Protein AF-A0A5S3QT72-F1 (afdb_monomer_lite)

pLDDT: mean 93.54, std 5.4, range [70.06, 98.56]

Sequence (180 aa):
MKYQNQLDQLKSGSLTRAQMTTLQENALRIFNKGDKDAKLILDAIPYSKPADTSILFMGFCPEADFSNRLDIFWKENGICRFDYLESKVQVNRWYEVCAGDLIVLKKREQFGKTMKLHGFGRVTKICHDDENVRYFEVNWAVQSREIEVPLMGCNSTVDIKPMKMVEQEMPEAFWHWLNL

Radius of gyration: 17.43 Å; chains: 1; bounding box: 46×32×50 Å

Foldseek 3Di:
DPCPVVLVCQAVLVAALVRLVVLLVVLVVVVVVVPVVSVVSVVSFFQGHHPFAKAKAAEQAVVLDPVNGCVVVCQVVQKFFDDPPPDVVLVVLVVSDHFQHKYWYWHDDDVQFKIKTDFMWTFRGWDADPVRGIMTRTGTDDDDDMDMFTCLPVPDRTDMGGVVSCVVGGDPVVCVRVVD

Secondary structure (DSSP, 8-state):
-TTHHHHHHHHHT-S-HHHHHHHHHHHHHHHHTT-GGGHHHHHHGGGPPPSS-EEEEEE-SGGG-GGG--HHHHHHHTEEE---TT-HHHHHHHHH--TTPEEEEEEE-STTTEEEEEEEEEEEEEEE-TT--EEEEEEEPP----EEEE-TT--SSEEEEEHHHHHHH--HHHHHHHT-

Structure (mmCIF, N/CA/C/O backbone):
data_AF-A0A5S3QT72-F1
#
_entry.id   AF-A0A5S3QT72-F1
#
loop_
_atom_site.group_PDB
_atom_site.id
_atom_site.type_symbol
_atom_site.label_atom_id
_atom_site.label_alt_id
_atom_site.label_comp_id
_atom_site.label_asym_id
_atom_site.label_entity_id
_atom_site.label_seq_id
_atom_site.pdbx_PDB_ins_code
_atom_site.Cartn_x
_atom_site.Cartn_y
_atom_site.Cartn_z
_atom_site.occupancy
_atom_site.B_iso_or_equiv
_atom_site.auth_seq_id
_atom_site.auth_comp_id
_atom_site.auth_asym_id
_atom_site.auth_atom_id
_atom_site.pdbx_PDB_model_num
ATOM 1 N N . MET A 1 1 ? -25.854 1.885 17.239 1.00 77.06 1 MET A N 1
ATOM 2 C CA . MET A 1 1 ? -24.630 1.164 17.650 1.00 77.06 1 MET A CA 1
ATOM 3 C C . MET A 1 1 ? -23.639 2.165 18.222 1.00 77.06 1 MET A C 1
ATOM 5 O O . MET A 1 1 ? -23.574 3.281 17.712 1.00 77.06 1 MET A O 1
ATOM 9 N N . LYS A 1 2 ? -22.903 1.810 19.281 1.00 84.75 2 LYS A N 1
ATOM 10 C CA . LYS A 1 2 ? -21.834 2.665 19.814 1.00 84.75 2 LYS A CA 1
ATOM 11 C C . LYS A 1 2 ? -20.746 2.813 18.737 1.00 84.75 2 LYS A C 1
ATOM 13 O O . LYS A 1 2 ? -20.428 1.839 18.067 1.00 84.75 2 LYS A O 1
ATOM 18 N N . TYR A 1 3 ? -20.256 4.031 18.510 1.00 94.38 3 TYR A N 1
ATOM 19 C CA . TYR A 1 3 ? -19.282 4.382 17.455 1.00 94.38 3 TYR A CA 1
ATOM 20 C C . TYR A 1 3 ? -19.736 4.278 15.984 1.00 94.38 3 TYR A C 1
ATOM 22 O O . TYR A 1 3 ? -18.893 4.264 15.088 1.00 94.38 3 TYR A O 1
ATOM 30 N N . GLN A 1 4 ? -21.046 4.245 15.703 1.00 94.88 4 GLN A N 1
ATOM 31 C CA . GLN A 1 4 ? -21.553 4.169 14.322 1.00 94.88 4 GLN A CA 1
ATOM 32 C C . GLN A 1 4 ? -20.990 5.280 13.419 1.00 94.88 4 GLN A C 1
ATOM 34 O O . GLN A 1 4 ? -20.506 4.990 12.332 1.00 94.88 4 GLN A O 1
ATOM 39 N N . ASN A 1 5 ? -20.970 6.527 13.897 1.00 95.19 5 ASN A N 1
ATOM 40 C CA . ASN A 1 5 ? -20.492 7.664 13.106 1.00 95.19 5 ASN A CA 1
ATOM 41 C C . ASN A 1 5 ? -19.030 7.493 12.670 1.00 95.19 5 ASN A C 1
ATOM 43 O O . ASN A 1 5 ? -18.696 7.750 11.518 1.00 95.19 5 ASN A O 1
ATOM 47 N N . GLN A 1 6 ? -18.157 7.036 13.572 1.00 96.00 6 GLN A N 1
ATOM 48 C CA . GLN A 1 6 ? -16.748 6.802 13.257 1.00 96.00 6 GLN A CA 1
ATOM 49 C C . GLN A 1 6 ? -16.579 5.658 12.248 1.00 96.00 6 GLN A C 1
ATOM 51 O O . GLN A 1 6 ? -15.735 5.739 11.359 1.00 96.00 6 GLN A O 1
ATOM 56 N N . LEU A 1 7 ? -17.401 4.610 12.345 1.00 96.31 7 LEU A N 1
ATOM 57 C CA . LEU A 1 7 ? -17.402 3.519 11.368 1.00 96.31 7 LEU A CA 1
ATOM 58 C C . LEU A 1 7 ? -17.883 3.979 9.994 1.00 96.31 7 LEU A C 1
ATOM 60 O O . LEU A 1 7 ? -17.322 3.560 8.986 1.00 96.31 7 LEU A O 1
ATOM 64 N N . ASP A 1 8 ? -18.885 4.851 9.943 1.00 96.12 8 ASP A N 1
ATOM 65 C CA . ASP A 1 8 ? -19.380 5.410 8.686 1.00 96.12 8 ASP A CA 1
ATOM 66 C C . ASP A 1 8 ? -18.327 6.317 8.034 1.00 96.12 8 ASP A C 1
ATOM 68 O O . ASP A 1 8 ? -18.137 6.261 6.820 1.00 96.12 8 ASP A O 1
ATOM 72 N N . GLN A 1 9 ? -17.575 7.083 8.832 1.00 95.62 9 GLN A N 1
ATOM 73 C CA . GLN A 1 9 ? -16.444 7.888 8.354 1.00 95.62 9 GLN A CA 1
ATOM 74 C C . GLN A 1 9 ? -15.300 7.036 7.786 1.00 95.62 9 GLN A C 1
ATOM 76 O O . GLN A 1 9 ? -14.740 7.380 6.743 1.00 95.62 9 GLN A O 1
ATOM 81 N N . LEU A 1 10 ? -14.967 5.925 8.450 1.00 95.44 10 LEU A N 1
ATOM 82 C CA . LEU A 1 10 ? -13.964 4.967 7.974 1.00 95.44 10 LEU A CA 1
ATOM 83 C C . LEU A 1 10 ? -14.398 4.299 6.663 1.00 95.44 10 LEU A C 1
ATOM 85 O O . LEU A 1 10 ? -13.624 4.243 5.710 1.00 95.44 10 LEU A O 1
ATOM 89 N N . LYS A 1 11 ? -15.658 3.855 6.582 1.00 94.25 11 LYS A N 1
ATOM 90 C CA . LYS A 1 11 ? -16.224 3.230 5.376 1.00 94.25 11 LYS A CA 1
ATOM 91 C C . LYS A 1 11 ? -16.315 4.188 4.195 1.00 94.25 11 LYS A C 1
ATOM 93 O O . LYS A 1 11 ? -16.127 3.762 3.061 1.00 94.25 11 LYS A O 1
ATOM 98 N N . SER A 1 12 ? -16.619 5.460 4.443 1.00 94.12 12 SER A N 1
ATOM 99 C CA . SER A 1 12 ? -16.727 6.459 3.377 1.00 94.12 12 SER A CA 1
ATOM 100 C C . SER A 1 12 ? -15.372 6.882 2.809 1.00 94.12 12 SER A C 1
ATOM 102 O O . SER A 1 12 ? -15.331 7.517 1.758 1.00 94.12 12 SER A O 1
ATOM 104 N N . GLY A 1 13 ? -14.269 6.554 3.492 1.00 93.25 13 GLY A N 1
ATOM 105 C CA . GLY A 1 13 ? -12.927 7.005 3.134 1.00 93.25 13 GLY A CA 1
ATOM 106 C C . GLY A 1 13 ? -12.752 8.520 3.237 1.00 93.25 13 GLY A C 1
ATOM 107 O O . GLY A 1 13 ? -11.960 9.113 2.511 1.00 93.25 13 GLY A O 1
ATOM 108 N N . SER A 1 14 ? -13.534 9.157 4.113 1.00 93.94 14 SER A N 1
ATOM 109 C CA . SER A 1 14 ? -13.544 10.615 4.307 1.00 93.94 14 SER A CA 1
ATOM 110 C C . SER A 1 14 ? -12.425 11.127 5.216 1.00 93.94 14 SER A C 1
ATOM 112 O O . SER A 1 14 ? -12.167 12.329 5.255 1.00 93.94 14 SER A O 1
ATOM 114 N N . LEU A 1 15 ? -11.771 10.231 5.959 1.00 95.19 15 LEU A N 1
ATOM 115 C CA . LEU A 1 15 ? -10.718 10.576 6.908 1.00 95.19 15 LEU A CA 1
ATOM 116 C C . LEU A 1 15 ? -9.351 10.601 6.231 1.00 95.19 15 LEU A C 1
ATOM 118 O O . LEU A 1 15 ? -9.022 9.710 5.453 1.00 95.19 15 LEU A O 1
ATOM 122 N N . THR A 1 16 ? -8.523 11.583 6.571 1.00 95.25 16 THR A N 1
ATOM 123 C CA . THR A 1 16 ? -7.104 11.565 6.194 1.00 95.25 16 THR A CA 1
ATOM 124 C C . THR A 1 16 ? -6.335 10.519 6.999 1.00 95.25 16 THR A C 1
ATOM 126 O O . THR A 1 16 ? -6.766 10.127 8.088 1.00 95.25 16 THR A O 1
ATOM 129 N N . ARG A 1 17 ? -5.145 10.123 6.533 1.00 94.00 17 ARG A N 1
ATOM 130 C CA . ARG A 1 17 ? -4.233 9.246 7.296 1.00 94.00 17 ARG A CA 1
ATOM 131 C C . ARG A 1 17 ? -4.008 9.736 8.726 1.00 94.00 17 ARG A C 1
ATOM 133 O O . ARG A 1 17 ? -4.135 8.963 9.667 1.00 94.00 17 ARG A O 1
ATOM 140 N N . ALA A 1 18 ? -3.751 11.034 8.901 1.00 93.62 18 ALA A N 1
ATOM 141 C CA . ALA A 1 18 ? -3.554 11.631 10.222 1.00 93.62 18 ALA A CA 1
ATOM 142 C C . ALA A 1 18 ? -4.791 11.473 11.124 1.00 93.62 18 ALA A C 1
ATOM 144 O O . ALA A 1 18 ? -4.668 11.107 12.292 1.00 93.62 18 ALA A O 1
ATOM 145 N N . GLN A 1 19 ? -5.991 11.693 10.577 1.00 96.06 19 GLN A N 1
ATOM 146 C CA . GLN A 1 19 ? -7.239 11.498 11.317 1.00 96.06 19 GLN A CA 1
ATOM 147 C C . GLN A 1 19 ? -7.466 10.025 11.675 1.00 96.06 19 GLN A C 1
ATOM 149 O O . GLN A 1 19 ? -7.900 9.734 12.790 1.00 96.06 19 GLN A O 1
ATOM 154 N N . MET A 1 20 ? -7.144 9.099 10.768 1.00 95.62 20 MET A N 1
ATOM 155 C CA . MET A 1 20 ? -7.219 7.659 11.025 1.00 95.62 20 MET A CA 1
ATOM 156 C C . MET A 1 20 ? -6.252 7.225 12.133 1.00 95.62 20 MET A C 1
ATOM 158 O O . MET A 1 20 ? -6.669 6.498 13.032 1.00 95.62 20 MET A O 1
ATOM 162 N N . THR A 1 21 ? -5.011 7.721 12.135 1.00 94.38 21 THR A N 1
ATOM 163 C CA . THR A 1 21 ? -4.033 7.458 13.206 1.00 94.38 21 THR A CA 1
ATOM 164 C C . THR A 1 21 ? -4.554 7.934 14.559 1.00 94.38 21 THR A C 1
ATOM 166 O O . THR A 1 21 ? -4.609 7.163 15.515 1.00 94.38 21 THR A O 1
ATOM 169 N N . THR A 1 22 ? -5.035 9.178 14.642 1.00 96.44 22 THR A N 1
ATOM 170 C CA . THR A 1 22 ? -5.627 9.706 15.880 1.00 96.44 22 THR A CA 1
ATOM 171 C C . THR A 1 22 ? -6.852 8.897 16.320 1.00 96.44 22 THR A C 1
ATOM 173 O O . THR A 1 22 ? -7.054 8.660 17.514 1.00 96.44 22 THR A O 1
ATOM 176 N N . LEU A 1 23 ? -7.690 8.451 15.379 1.00 96.44 23 LEU A N 1
ATOM 177 C CA . LEU A 1 23 ? -8.838 7.598 15.680 1.00 96.44 23 LEU A CA 1
ATOM 178 C C . LEU A 1 23 ? -8.396 6.235 16.238 1.00 96.44 23 LEU A C 1
ATOM 180 O O . LEU A 1 23 ? -8.983 5.777 17.219 1.00 96.44 23 LEU A O 1
ATOM 184 N N . GLN A 1 24 ? -7.344 5.632 15.679 1.00 95.62 24 GLN A N 1
ATOM 185 C CA . GLN A 1 24 ? -6.756 4.381 16.164 1.00 95.62 24 GLN A CA 1
ATOM 186 C C . GLN A 1 24 ? -6.250 4.512 17.602 1.00 95.62 24 GLN A C 1
ATOM 188 O O . GLN A 1 24 ? -6.618 3.715 18.464 1.00 95.62 24 GLN A O 1
ATOM 193 N N . GLU A 1 25 ? -5.442 5.538 17.877 1.00 96.75 25 GLU A N 1
ATOM 194 C CA . GLU A 1 25 ? -4.879 5.806 19.205 1.00 96.75 25 GLU A CA 1
ATOM 195 C C . GLU A 1 25 ? -5.983 6.023 20.247 1.00 96.75 25 GLU A C 1
ATOM 197 O O . GLU A 1 25 ? -5.945 5.473 21.354 1.00 96.75 25 GLU A O 1
ATOM 202 N N . ASN A 1 26 ? -7.015 6.788 19.882 1.00 96.44 26 ASN A N 1
ATOM 203 C CA . ASN A 1 26 ? -8.163 7.030 20.746 1.00 96.44 26 ASN A CA 1
ATOM 204 C C . ASN A 1 26 ? -8.962 5.750 21.013 1.00 96.44 26 ASN A C 1
ATOM 206 O O . ASN A 1 26 ? -9.308 5.493 22.168 1.00 96.44 26 ASN A O 1
ATOM 210 N N . ALA A 1 27 ? -9.240 4.954 19.977 1.00 96.56 27 ALA A N 1
ATOM 211 C CA . ALA A 1 27 ? -9.947 3.685 20.108 1.00 96.56 27 ALA A CA 1
ATOM 212 C C . ALA A 1 27 ? -9.168 2.702 20.989 1.00 96.56 27 ALA A C 1
ATOM 214 O O . ALA A 1 27 ? -9.750 2.104 21.891 1.00 96.56 27 ALA A O 1
ATOM 215 N N . LEU A 1 28 ? -7.846 2.612 20.814 1.00 97.00 28 LEU A N 1
ATOM 216 C CA . LEU A 1 28 ? -6.975 1.775 21.637 1.00 97.00 28 LEU A CA 1
ATOM 217 C C . LEU A 1 28 ? -7.007 2.205 23.107 1.00 97.00 28 LEU A C 1
ATOM 219 O O . LEU A 1 28 ? -7.188 1.382 24.002 1.00 97.00 28 LEU A O 1
ATOM 223 N N . ARG A 1 29 ? -6.898 3.512 23.371 1.00 97.44 29 ARG A N 1
ATOM 224 C CA . ARG A 1 29 ? -6.986 4.059 24.731 1.00 97.44 29 ARG A CA 1
ATOM 225 C C . ARG A 1 29 ? -8.332 3.752 25.389 1.00 97.44 29 ARG A C 1
ATOM 227 O O . ARG A 1 29 ? -8.369 3.464 26.581 1.00 97.44 29 ARG A O 1
ATOM 234 N N . ILE A 1 30 ? -9.429 3.860 24.644 1.00 96.19 30 ILE A N 1
ATOM 235 C CA . ILE A 1 30 ? -10.785 3.597 25.144 1.00 96.19 30 ILE A CA 1
ATOM 236 C C . ILE A 1 30 ? -10.984 2.096 25.404 1.00 96.19 30 ILE A C 1
ATOM 238 O O . ILE A 1 30 ? -11.457 1.724 26.477 1.00 96.19 30 ILE A O 1
ATOM 242 N N . PHE A 1 31 ? -10.527 1.243 24.488 1.00 96.81 31 PHE A N 1
ATOM 243 C CA . PHE A 1 31 ? -10.537 -0.210 24.645 1.00 96.81 31 PHE A CA 1
ATOM 244 C C . PHE A 1 31 ? -9.770 -0.653 25.897 1.00 96.81 31 PHE A C 1
ATOM 246 O O . PHE A 1 31 ? -10.304 -1.386 26.730 1.00 96.81 31 PHE A O 1
ATOM 253 N N . ASN A 1 32 ? -8.565 -0.113 26.102 1.00 96.31 32 ASN A N 1
ATOM 254 C CA . ASN A 1 32 ? -7.733 -0.406 27.273 1.00 96.31 32 ASN A CA 1
ATOM 255 C C . ASN A 1 32 ? -8.339 0.100 28.595 1.00 96.31 32 ASN A C 1
ATOM 257 O O . ASN A 1 32 ? -7.974 -0.388 29.661 1.00 96.31 32 ASN A O 1
ATOM 261 N N . LYS A 1 33 ? -9.284 1.048 28.545 1.00 96.56 33 LYS A N 1
ATOM 262 C CA . LYS A 1 33 ? -10.070 1.497 29.709 1.00 96.56 33 LYS A CA 1
ATOM 263 C C . LYS A 1 33 ? -11.290 0.610 30.000 1.00 96.56 33 LYS A C 1
ATOM 265 O O . LYS A 1 33 ? -12.041 0.913 30.923 1.00 96.56 33 LYS A O 1
ATOM 270 N N . GLY A 1 34 ? -11.482 -0.474 29.246 1.00 95.56 34 GLY A N 1
ATOM 271 C CA . GLY A 1 34 ? -12.520 -1.486 29.470 1.00 95.56 34 GLY A CA 1
ATOM 272 C C . GLY A 1 34 ? -13.698 -1.424 28.499 1.00 95.56 34 GLY A C 1
ATOM 273 O O . GLY A 1 34 ? -14.585 -2.275 28.555 1.00 95.56 34 GLY A O 1
ATOM 274 N N . ASP A 1 35 ? -13.716 -0.455 27.586 1.00 95.75 35 ASP A N 1
ATOM 275 C CA . ASP A 1 35 ? -14.802 -0.285 26.627 1.00 95.75 35 ASP A CA 1
ATOM 276 C C . ASP A 1 35 ? -14.575 -1.148 25.380 1.00 95.75 35 ASP A C 1
ATOM 278 O O . ASP A 1 35 ? -13.962 -0.736 24.391 1.00 95.75 35 ASP A O 1
ATOM 282 N N . LYS A 1 36 ? -15.054 -2.391 25.453 1.00 94.94 36 LYS A N 1
ATOM 283 C CA . LYS A 1 36 ? -14.805 -3.414 24.429 1.00 94.94 36 LYS A CA 1
ATOM 284 C C . LYS A 1 36 ? -15.382 -3.057 23.056 1.00 94.94 36 LYS A C 1
ATOM 286 O O . LYS A 1 36 ? -14.827 -3.502 22.055 1.00 94.94 36 LYS A O 1
ATOM 291 N N . ASP A 1 37 ? -16.414 -2.215 22.989 1.00 95.50 37 ASP A N 1
ATOM 292 C CA . ASP A 1 37 ? -17.036 -1.790 21.727 1.00 95.50 37 ASP A CA 1
ATOM 293 C C . ASP A 1 37 ? -16.071 -0.982 20.843 1.00 95.50 37 ASP A C 1
ATOM 295 O O . ASP A 1 37 ? -16.212 -0.974 19.619 1.00 95.50 37 ASP A O 1
ATOM 299 N N . ALA A 1 38 ? -15.046 -0.342 21.425 1.00 95.88 38 ALA A N 1
ATOM 300 C CA . ALA A 1 38 ? -14.023 0.374 20.660 1.00 95.88 38 ALA A CA 1
ATOM 301 C C . ALA A 1 38 ? -13.198 -0.553 19.750 1.00 95.88 38 ALA A C 1
ATOM 303 O O . ALA A 1 38 ? -12.593 -0.088 18.781 1.00 95.88 38 ALA A O 1
ATOM 304 N N . LYS A 1 39 ? -13.230 -1.871 19.998 1.00 95.94 39 LYS A N 1
ATOM 305 C CA . LYS A 1 39 ? -12.633 -2.872 19.113 1.00 95.94 39 LYS A CA 1
ATOM 306 C C . LYS A 1 39 ? -13.214 -2.830 17.697 1.00 95.94 39 LYS A C 1
ATOM 308 O O . LYS A 1 39 ? -12.468 -3.052 16.753 1.00 95.94 39 LYS A O 1
ATOM 313 N N . LEU A 1 40 ? -14.483 -2.446 17.526 1.00 96.50 40 LEU A N 1
ATOM 314 C CA . LEU A 1 40 ? -15.095 -2.293 16.199 1.00 96.50 40 LEU A CA 1
ATOM 315 C C . LEU A 1 40 ? -14.332 -1.291 15.319 1.00 96.50 40 LEU A C 1
ATOM 317 O O . LEU A 1 40 ? -14.209 -1.493 14.115 1.00 96.50 40 LEU A O 1
ATOM 321 N N . ILE A 1 41 ? -13.801 -0.224 15.921 1.00 96.81 41 ILE A N 1
ATOM 322 C CA . ILE A 1 41 ? -12.992 0.775 15.216 1.00 96.81 41 ILE A CA 1
ATOM 323 C C . ILE A 1 41 ? -11.620 0.205 14.865 1.00 96.81 41 ILE A C 1
ATOM 325 O O . ILE A 1 41 ? -11.181 0.332 13.724 1.00 96.81 41 ILE A O 1
ATOM 329 N N . LEU A 1 42 ? -10.966 -0.456 15.825 1.00 96.06 42 LEU A N 1
ATOM 330 C CA . LEU A 1 42 ? -9.657 -1.079 15.614 1.00 96.06 42 LEU A CA 1
ATOM 331 C C . LEU A 1 42 ? -9.702 -2.140 14.506 1.00 96.06 42 LEU A C 1
ATOM 333 O O . LEU A 1 42 ? -8.782 -2.207 13.698 1.00 96.06 42 LEU A O 1
ATOM 337 N N . ASP A 1 43 ? -10.787 -2.910 14.434 1.0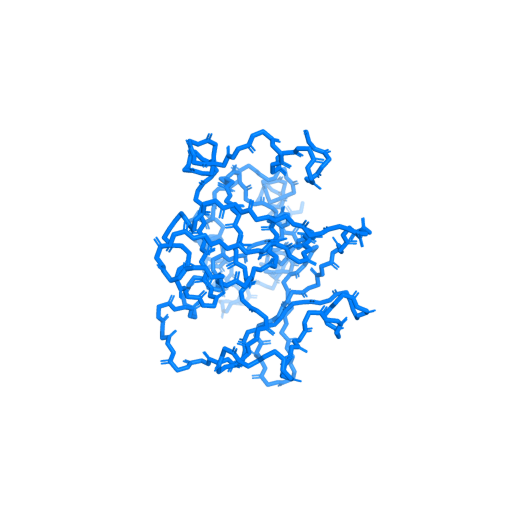0 96.06 43 ASP A N 1
ATOM 338 C CA . ASP A 1 43 ? -10.977 -3.966 13.438 1.00 96.06 43 ASP A CA 1
ATOM 339 C C . ASP A 1 43 ? -11.344 -3.409 12.045 1.00 96.06 43 ASP A C 1
ATOM 341 O O . ASP A 1 43 ? -11.102 -4.067 11.034 1.00 96.06 43 ASP A O 1
ATOM 345 N N . ALA A 1 44 ? -11.894 -2.190 11.964 1.00 96.62 44 ALA A N 1
ATOM 346 C CA . ALA A 1 44 ? -12.266 -1.544 10.701 1.00 96.62 44 ALA A CA 1
ATOM 347 C C . ALA A 1 44 ? -11.091 -0.831 10.007 1.00 96.62 44 ALA A C 1
ATOM 349 O O . ALA A 1 44 ? -11.021 -0.800 8.774 1.00 96.62 44 ALA A O 1
ATOM 350 N N . ILE A 1 45 ? -10.157 -0.264 10.777 1.00 95.56 45 ILE A N 1
ATOM 351 C CA . ILE A 1 45 ? -9.012 0.499 10.252 1.00 95.56 45 ILE A CA 1
ATOM 352 C C . ILE A 1 45 ? -8.180 -0.273 9.212 1.00 95.56 45 ILE A C 1
ATOM 354 O O . ILE A 1 45 ? -7.885 0.319 8.174 1.00 95.56 45 ILE A O 1
ATOM 358 N N . PRO A 1 46 ? -7.850 -1.568 9.400 1.00 96.25 46 PRO A N 1
ATOM 359 C CA . PRO A 1 46 ? -7.073 -2.339 8.430 1.00 96.25 46 PRO A CA 1
ATOM 360 C C . PRO A 1 46 ? -7.638 -2.377 7.006 1.00 96.25 46 PRO A C 1
ATOM 362 O O . PRO A 1 46 ? -6.882 -2.639 6.075 1.00 96.25 46 PRO A O 1
ATOM 365 N N . TYR A 1 47 ? -8.936 -2.114 6.839 1.00 96.50 47 TYR A N 1
ATOM 366 C CA . TYR A 1 47 ? -9.659 -2.143 5.562 1.00 96.50 47 TYR A CA 1
ATOM 367 C C . TYR A 1 47 ? -10.038 -0.748 5.049 1.00 96.50 47 TYR A C 1
ATOM 369 O O . TYR A 1 47 ? -10.656 -0.614 3.994 1.00 96.50 47 TYR A O 1
ATOM 377 N N . SER A 1 48 ? -9.726 0.298 5.811 1.00 94.81 48 SER A N 1
ATOM 378 C CA . SER A 1 48 ? -10.215 1.647 5.543 1.00 94.81 48 SER A CA 1
ATOM 379 C C . SER A 1 48 ? -9.260 2.408 4.629 1.00 94.81 48 SER A C 1
ATOM 381 O O . SER A 1 48 ? -8.046 2.403 4.839 1.00 94.81 48 SER A O 1
ATOM 383 N N . LYS A 1 49 ? -9.823 3.081 3.622 1.00 94.50 49 LYS A N 1
ATOM 384 C CA . LYS A 1 49 ? -9.075 3.905 2.669 1.00 94.50 49 LYS A CA 1
ATOM 385 C C . LYS A 1 49 ? -9.013 5.360 3.141 1.00 94.50 49 LYS A C 1
ATOM 387 O O . LYS A 1 49 ? -10.062 5.899 3.482 1.00 94.50 49 LYS A O 1
ATOM 392 N N . PRO A 1 50 ? -7.847 6.023 3.113 1.00 94.25 50 PRO A N 1
ATOM 393 C CA . PRO A 1 50 ? -7.754 7.438 3.442 1.00 94.25 50 PRO A CA 1
ATOM 394 C C . PRO A 1 50 ? -8.267 8.339 2.305 1.00 94.25 50 PRO A C 1
ATOM 396 O O . PRO A 1 50 ? -8.252 7.967 1.127 1.00 94.25 50 PRO A O 1
ATOM 399 N N . ALA A 1 51 ? -8.678 9.555 2.661 1.00 93.50 51 ALA A N 1
ATOM 400 C CA . ALA A 1 51 ? -9.097 10.593 1.720 1.00 93.50 51 ALA A CA 1
ATOM 401 C C . ALA A 1 51 ? -7.919 11.151 0.905 1.00 93.50 51 ALA A C 1
ATOM 403 O O . ALA A 1 51 ? -8.064 11.469 -0.276 1.00 93.50 51 ALA A O 1
ATOM 404 N N . ASP A 1 52 ? -6.747 11.280 1.531 1.00 90.44 52 ASP A N 1
ATOM 405 C CA . ASP A 1 52 ? -5.522 11.707 0.868 1.00 90.44 52 ASP A CA 1
ATOM 406 C C . ASP A 1 52 ? -4.912 10.567 0.041 1.00 90.44 52 ASP A C 1
ATOM 408 O O . ASP A 1 52 ? -4.809 9.424 0.489 1.00 90.44 52 ASP A O 1
ATOM 412 N N . THR A 1 53 ? -4.486 10.874 -1.184 1.00 90.50 53 THR A N 1
ATOM 413 C CA . THR A 1 53 ? -3.983 9.883 -2.140 1.00 90.50 53 THR A CA 1
ATOM 414 C C . THR A 1 53 ? -2.468 9.958 -2.301 1.00 90.50 53 THR A C 1
ATOM 416 O O . THR A 1 53 ? -1.864 11.022 -2.474 1.00 90.50 53 THR A O 1
ATOM 419 N N . SER A 1 54 ? -1.839 8.789 -2.280 1.00 94.25 54 SER A N 1
ATOM 420 C CA . SER A 1 54 ? -0.421 8.608 -2.566 1.00 94.25 54 SER A CA 1
ATOM 421 C C . SER A 1 54 ? -0.206 7.286 -3.305 1.00 94.25 54 SER A C 1
ATOM 423 O O . SER A 1 54 ? -1.104 6.443 -3.382 1.00 94.25 54 SER A O 1
ATOM 425 N N . ILE A 1 55 ? 0.976 7.129 -3.894 1.00 97.25 55 ILE A N 1
ATOM 426 C CA . ILE A 1 55 ? 1.427 5.875 -4.499 1.00 97.25 55 ILE A CA 1
ATOM 427 C C . ILE A 1 55 ? 2.659 5.405 -3.735 1.00 97.25 55 ILE A C 1
ATOM 429 O O . ILE A 1 55 ? 3.603 6.178 -3.536 1.00 97.25 55 ILE A O 1
ATOM 433 N N . LEU A 1 56 ? 2.660 4.135 -3.334 1.00 98.00 56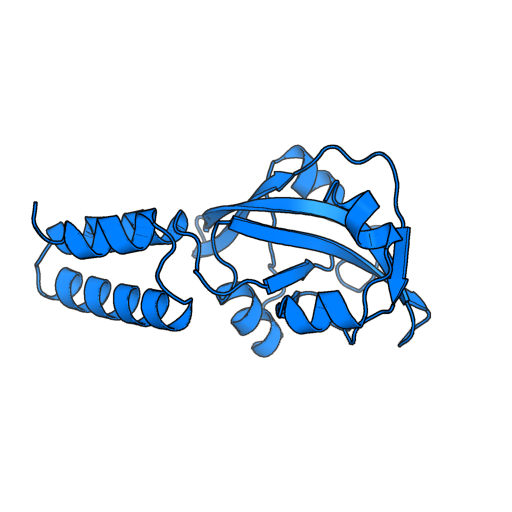 LEU A N 1
ATOM 434 C CA . LEU A 1 56 ? 3.856 3.457 -2.858 1.00 98.00 56 LEU A CA 1
ATOM 435 C C . LEU A 1 56 ? 4.633 2.920 -4.061 1.00 98.00 56 LEU A C 1
ATOM 437 O O . LEU A 1 56 ? 4.177 2.008 -4.743 1.00 98.00 56 LEU A O 1
ATOM 441 N N . PHE A 1 57 ? 5.841 3.426 -4.275 1.00 97.88 57 PHE A N 1
ATOM 442 C CA . PHE A 1 57 ? 6.823 2.814 -5.160 1.00 97.88 57 PHE A CA 1
ATOM 443 C C . PHE A 1 57 ? 7.701 1.859 -4.348 1.00 97.88 57 PHE A C 1
ATOM 445 O O . PHE A 1 57 ? 8.565 2.293 -3.582 1.00 97.88 57 PHE A O 1
ATOM 452 N N . MET A 1 58 ? 7.477 0.559 -4.528 1.00 97.50 58 MET A N 1
ATOM 453 C CA . MET A 1 58 ? 8.068 -0.513 -3.733 1.00 97.50 58 MET A CA 1
ATOM 454 C C . MET A 1 58 ? 9.200 -1.221 -4.483 1.00 97.50 58 MET A C 1
ATOM 4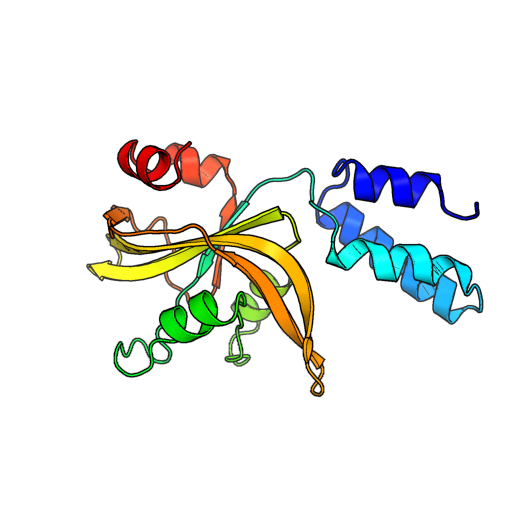56 O O . MET A 1 58 ? 9.005 -1.792 -5.556 1.00 97.50 58 MET A O 1
ATOM 460 N N . GLY A 1 59 ? 10.396 -1.207 -3.905 1.00 95.62 59 GLY A N 1
ATOM 461 C CA . GLY A 1 59 ? 11.504 -2.052 -4.330 1.00 95.62 59 GLY A CA 1
ATOM 462 C C . GLY A 1 59 ? 11.270 -3.505 -3.919 1.00 95.62 59 GLY A C 1
ATOM 463 O O . GLY A 1 59 ? 10.814 -3.775 -2.815 1.00 95.62 59 GLY A O 1
ATOM 464 N N . PHE A 1 60 ? 11.606 -4.443 -4.799 1.00 94.50 60 PHE A N 1
ATOM 465 C CA . PHE A 1 60 ? 11.368 -5.879 -4.584 1.00 94.50 60 PHE A CA 1
ATOM 466 C C . PHE A 1 60 ? 12.637 -6.733 -4.717 1.00 94.50 60 PHE A C 1
ATOM 468 O O . PHE A 1 60 ? 12.557 -7.954 -4.678 1.00 94.50 60 PHE A O 1
ATOM 475 N N . CYS A 1 61 ? 13.796 -6.102 -4.918 1.00 91.81 61 CYS A N 1
ATOM 476 C CA . CYS A 1 61 ? 15.108 -6.750 -4.994 1.00 91.81 61 CYS A CA 1
ATOM 477 C C . CYS A 1 61 ? 15.914 -6.369 -3.743 1.00 91.81 61 CYS A C 1
ATOM 479 O O . CYS A 1 61 ? 16.535 -5.295 -3.743 1.00 91.81 61 CYS A O 1
ATOM 481 N N . PRO A 1 62 ? 15.887 -7.178 -2.672 1.00 85.06 62 PRO A N 1
ATOM 482 C CA . PRO A 1 62 ? 16.800 -7.028 -1.548 1.00 85.06 62 PRO A CA 1
ATOM 483 C C . PRO A 1 62 ? 18.248 -6.913 -2.011 1.00 85.06 62 PRO A C 1
ATOM 485 O O . PRO A 1 62 ? 18.628 -7.513 -3.014 1.00 85.06 62 PRO A O 1
ATOM 488 N N . GLU A 1 63 ? 19.037 -6.090 -1.317 1.00 82.62 63 GLU A N 1
ATOM 489 C CA . GLU A 1 63 ? 20.456 -5.853 -1.646 1.00 82.62 63 GLU A CA 1
ATOM 490 C C . GLU A 1 63 ? 20.692 -5.358 -3.090 1.00 82.62 63 GLU A C 1
ATOM 492 O O . GLU A 1 63 ? 21.808 -5.364 -3.596 1.00 82.62 63 GLU A O 1
ATOM 497 N N . ALA A 1 64 ? 19.629 -4.889 -3.758 1.00 81.50 64 ALA A N 1
ATOM 498 C CA . ALA A 1 64 ? 19.586 -4.566 -5.182 1.00 81.50 64 ALA A CA 1
ATOM 499 C C . ALA A 1 64 ? 19.848 -5.749 -6.141 1.00 81.50 64 ALA A C 1
ATOM 501 O O . ALA A 1 64 ? 19.929 -5.523 -7.356 1.00 81.50 64 ALA A O 1
ATOM 502 N N . ASP A 1 65 ? 19.868 -6.988 -5.641 1.00 84.12 65 ASP A N 1
ATOM 503 C CA . ASP A 1 65 ? 20.081 -8.196 -6.436 1.00 84.12 65 ASP A CA 1
ATOM 504 C C . ASP A 1 65 ? 18.763 -8.727 -7.021 1.00 84.12 65 ASP A C 1
ATOM 506 O O . ASP A 1 65 ? 17.769 -8.939 -6.327 1.00 84.12 65 ASP A O 1
ATOM 510 N N . PHE A 1 66 ? 18.756 -8.930 -8.337 1.00 87.81 66 PHE A N 1
ATOM 511 C CA . PHE A 1 66 ? 17.610 -9.473 -9.061 1.00 87.81 66 PHE A CA 1
ATOM 512 C C . PHE A 1 66 ? 17.412 -10.976 -8.822 1.00 87.81 66 PHE A C 1
ATOM 514 O O . PHE A 1 66 ? 16.298 -11.467 -8.992 1.00 87.81 66 PHE A O 1
ATOM 521 N N . SER A 1 67 ? 18.461 -11.698 -8.408 1.00 89.62 67 SER A N 1
ATOM 522 C CA . SER A 1 67 ? 18.368 -13.111 -8.020 1.00 89.62 67 SER A CA 1
ATOM 523 C C . SER A 1 67 ? 17.476 -13.309 -6.785 1.00 89.62 67 SER A C 1
ATOM 525 O O . SER A 1 67 ? 16.785 -14.317 -6.674 1.00 89.62 67 SER A O 1
ATOM 527 N N . ASN A 1 68 ? 17.400 -12.284 -5.931 1.00 88.12 68 ASN A N 1
ATOM 528 C CA . ASN A 1 68 ? 16.615 -12.255 -4.698 1.00 88.12 68 ASN A CA 1
ATOM 529 C C . ASN A 1 68 ? 15.230 -11.610 -4.883 1.00 88.12 68 ASN A C 1
ATOM 531 O O . ASN A 1 68 ? 14.612 -11.175 -3.911 1.00 88.12 68 ASN A O 1
ATOM 535 N N . ARG A 1 69 ? 14.740 -11.476 -6.124 1.00 93.44 69 ARG A N 1
ATOM 536 C CA . ARG A 1 69 ? 13.480 -10.772 -6.404 1.00 93.44 69 ARG A CA 1
ATOM 537 C C . ARG A 1 69 ? 12.287 -11.412 -5.682 1.00 93.44 69 ARG A C 1
ATOM 539 O O . ARG A 1 69 ? 12.046 -12.610 -5.783 1.00 93.44 69 ARG A O 1
ATOM 546 N N . LEU A 1 70 ? 11.501 -10.581 -5.004 1.00 95.06 70 LEU A N 1
ATOM 547 C CA . LEU A 1 70 ? 10.334 -11.008 -4.227 1.00 95.06 70 LEU A CA 1
ATOM 548 C C . LEU A 1 70 ? 9.003 -10.779 -4.953 1.00 95.06 70 LEU A C 1
ATOM 550 O O . LEU A 1 70 ? 7.977 -11.311 -4.536 1.00 95.06 70 LEU A O 1
ATOM 554 N N . ASP A 1 71 ? 8.998 -10.013 -6.047 1.00 95.00 71 ASP A N 1
ATOM 555 C CA . ASP A 1 71 ? 7.766 -9.615 -6.731 1.00 95.00 71 ASP A CA 1
ATOM 556 C C . ASP A 1 71 ? 6.955 -10.791 -7.275 1.00 95.00 71 ASP A C 1
ATOM 558 O O . ASP A 1 71 ? 5.730 -10.715 -7.299 1.00 95.00 71 ASP A O 1
ATOM 562 N N . ILE A 1 72 ? 7.615 -11.862 -7.721 1.00 93.88 72 ILE A N 1
ATOM 563 C CA . ILE A 1 72 ? 6.946 -13.062 -8.239 1.00 93.88 72 ILE A CA 1
ATOM 564 C C . ILE A 1 72 ? 6.120 -13.704 -7.122 1.00 93.88 72 ILE A C 1
ATOM 566 O O . ILE A 1 72 ? 4.900 -13.795 -7.234 1.00 93.88 72 ILE A O 1
ATOM 570 N N . PHE A 1 73 ? 6.775 -14.032 -6.005 1.00 95.88 73 PHE A N 1
ATOM 571 C CA . PHE A 1 73 ? 6.131 -14.616 -4.831 1.00 95.88 73 PHE A CA 1
ATOM 572 C C . PHE A 1 73 ? 5.005 -13.721 -4.291 1.00 95.88 73 PHE A C 1
ATOM 574 O O . PHE A 1 73 ? 3.913 -14.203 -3.993 1.00 95.88 73 PHE A O 1
ATOM 581 N N . TRP A 1 74 ? 5.242 -12.409 -4.206 1.00 97.25 74 TRP A N 1
ATOM 582 C CA . TRP A 1 74 ? 4.242 -11.426 -3.780 1.00 97.25 74 TRP A CA 1
ATOM 583 C C . TRP A 1 74 ? 2.999 -11.420 -4.669 1.00 97.25 74 TRP A C 1
ATOM 585 O O . TRP A 1 74 ? 1.881 -11.442 -4.151 1.00 97.25 74 TRP A O 1
ATOM 595 N N . LYS A 1 75 ? 3.184 -11.428 -5.994 1.00 96.12 75 LYS A N 1
ATOM 596 C CA . LYS A 1 75 ? 2.081 -11.455 -6.962 1.00 96.12 75 LYS A CA 1
ATOM 597 C C . LYS A 1 75 ? 1.285 -12.754 -6.887 1.00 96.12 75 LYS A C 1
ATOM 599 O O . LYS A 1 75 ? 0.061 -12.699 -6.834 1.00 96.12 75 LYS A O 1
ATOM 604 N N . GLU A 1 76 ? 1.966 -13.895 -6.828 1.00 96.06 76 GLU A N 1
ATOM 605 C CA . GLU A 1 76 ? 1.336 -15.221 -6.758 1.00 96.06 76 GLU A CA 1
ATOM 606 C C . GLU A 1 76 ? 0.521 -15.427 -5.477 1.00 96.06 76 GLU A C 1
ATOM 608 O O . GLU A 1 76 ? -0.534 -16.055 -5.512 1.00 96.06 76 GLU A O 1
ATOM 613 N N . ASN A 1 77 ? 0.982 -14.869 -4.355 1.00 97.62 77 ASN A N 1
ATOM 614 C CA . ASN A 1 77 ? 0.336 -15.036 -3.052 1.00 97.62 77 ASN A CA 1
ATOM 615 C C . ASN A 1 77 ? -0.597 -13.876 -2.681 1.00 97.62 77 ASN A C 1
ATOM 617 O O . ASN A 1 77 ? -1.196 -13.901 -1.610 1.00 97.62 77 ASN A O 1
ATOM 621 N N . GLY A 1 78 ? -0.730 -12.852 -3.533 1.00 97.88 78 GLY A N 1
ATOM 622 C CA . GLY A 1 78 ? -1.603 -11.712 -3.249 1.00 97.88 78 GLY A CA 1
ATOM 623 C C . GLY A 1 78 ? -1.137 -10.867 -2.062 1.00 97.88 78 GLY A C 1
ATOM 624 O O . GLY A 1 78 ? -1.972 -10.350 -1.322 1.00 97.88 78 GLY A O 1
ATOM 625 N N . ILE A 1 79 ? 0.177 -10.738 -1.848 1.00 98.19 79 ILE A N 1
ATOM 626 C CA . ILE A 1 79 ? 0.742 -10.002 -0.705 1.00 98.19 79 ILE A CA 1
ATOM 627 C C . ILE A 1 79 ? 1.832 -9.005 -1.107 1.00 98.19 79 ILE A C 1
ATOM 629 O O . ILE A 1 79 ? 2.348 -9.053 -2.216 1.00 98.19 79 ILE A O 1
ATOM 633 N N . CYS A 1 80 ? 2.222 -8.123 -0.186 1.00 97.75 80 CYS A N 1
ATOM 634 C CA . CYS A 1 80 ? 3.442 -7.315 -0.251 1.00 97.75 80 CYS A CA 1
ATOM 635 C C . CYS A 1 80 ? 4.022 -7.154 1.159 1.00 97.75 80 CYS A C 1
ATOM 637 O O . CYS A 1 80 ? 3.283 -6.841 2.094 1.00 97.75 80 CYS A O 1
ATOM 639 N N . ARG A 1 81 ? 5.337 -7.333 1.324 1.00 95.44 81 ARG A N 1
ATOM 640 C CA . ARG A 1 81 ? 6.010 -7.283 2.636 1.00 95.44 81 ARG A CA 1
ATOM 641 C C . ARG A 1 81 ? 7.305 -6.479 2.591 1.00 95.44 81 ARG A C 1
ATOM 643 O O . ARG A 1 81 ? 7.919 -6.332 1.537 1.00 95.44 81 ARG A O 1
ATOM 650 N N . PHE A 1 82 ? 7.705 -5.955 3.742 1.00 93.25 82 PHE A N 1
ATOM 651 C CA . PHE A 1 82 ? 8.957 -5.232 3.926 1.00 93.25 82 PHE A CA 1
ATOM 652 C C . PHE A 1 82 ? 9.592 -5.642 5.255 1.00 93.25 82 PHE A C 1
ATOM 654 O O . PHE A 1 82 ? 9.207 -5.149 6.312 1.00 93.25 82 PHE A O 1
ATOM 661 N N . ASP A 1 83 ? 10.575 -6.538 5.184 1.00 85.06 83 ASP A N 1
ATOM 662 C CA . ASP A 1 83 ? 11.181 -7.163 6.373 1.00 85.06 83 ASP A CA 1
ATOM 663 C C . ASP A 1 83 ? 12.514 -6.522 6.781 1.00 85.06 83 ASP A C 1
ATOM 665 O O . ASP A 1 83 ? 13.080 -6.824 7.828 1.00 85.06 83 ASP A O 1
ATOM 669 N N . TYR A 1 84 ? 13.031 -5.607 5.960 1.00 72.00 84 TYR A N 1
ATOM 670 C CA . TYR A 1 84 ? 14.333 -4.976 6.169 1.00 72.00 84 TYR A CA 1
ATOM 671 C C . TYR A 1 84 ? 14.202 -3.759 7.090 1.00 72.00 84 TYR A C 1
ATOM 673 O O . TYR A 1 84 ? 14.235 -2.604 6.660 1.00 72.00 84 TYR A O 1
ATOM 681 N N . LEU A 1 85 ? 14.038 -4.031 8.385 1.00 70.06 85 LEU A N 1
ATOM 682 C CA . LEU A 1 85 ? 13.696 -3.035 9.407 1.00 70.06 85 LEU A CA 1
ATOM 683 C C . LEU A 1 85 ? 14.857 -2.121 9.848 1.00 70.06 85 LEU A C 1
ATOM 685 O O . LEU A 1 85 ? 14.671 -1.272 10.719 1.00 70.06 85 LEU A O 1
ATOM 689 N N . GLU A 1 86 ? 16.046 -2.237 9.252 1.00 76.88 86 GLU A N 1
ATOM 690 C CA . GLU A 1 86 ? 17.235 -1.468 9.662 1.00 76.88 86 GLU A CA 1
ATOM 691 C C . GLU A 1 86 ? 17.067 0.050 9.471 1.00 76.88 86 GLU A C 1
ATOM 693 O O . GLU A 1 86 ? 17.611 0.861 10.224 1.00 76.88 86 GLU A O 1
ATOM 698 N N . SER A 1 87 ? 16.269 0.464 8.482 1.00 84.69 87 SER A N 1
ATOM 699 C CA . SER A 1 87 ? 16.019 1.875 8.188 1.00 84.69 87 SER A CA 1
ATOM 700 C C . SER A 1 87 ? 14.707 2.356 8.803 1.00 84.69 87 SER A C 1
ATOM 702 O O . SER A 1 87 ? 13.645 2.239 8.190 1.00 84.69 87 SER A O 1
ATOM 704 N N . LYS A 1 88 ? 14.782 3.009 9.972 1.00 88.88 88 LYS A N 1
ATOM 705 C CA . LYS A 1 88 ? 13.613 3.614 10.648 1.00 88.88 88 LYS A CA 1
ATOM 706 C C . LYS A 1 88 ? 12.776 4.515 9.734 1.00 88.88 88 LYS A C 1
ATOM 708 O O . LYS A 1 88 ? 11.559 4.533 9.842 1.00 88.88 88 LYS A O 1
ATOM 713 N N . VAL A 1 89 ? 13.412 5.246 8.816 1.00 90.88 89 VAL A N 1
ATOM 714 C CA . VAL A 1 89 ? 12.706 6.123 7.866 1.00 90.88 89 VAL A CA 1
ATOM 715 C C . VAL A 1 89 ? 11.831 5.315 6.906 1.00 90.88 89 VAL A C 1
ATOM 717 O O . VAL A 1 89 ? 10.684 5.684 6.670 1.00 90.88 89 VAL A O 1
ATOM 720 N N . GLN A 1 90 ? 12.351 4.212 6.363 1.00 92.56 90 GLN A N 1
ATOM 721 C CA . GLN A 1 90 ? 11.579 3.343 5.471 1.00 92.56 90 GLN A CA 1
ATOM 722 C C . GLN A 1 90 ? 10.487 2.593 6.228 1.00 92.56 90 GLN A C 1
ATOM 724 O O . GLN A 1 90 ? 9.380 2.478 5.716 1.00 92.56 90 GLN A O 1
ATOM 729 N N . VAL A 1 91 ? 10.773 2.163 7.459 1.00 92.31 91 VAL A N 1
ATOM 730 C CA . VAL A 1 91 ? 9.768 1.571 8.348 1.00 92.31 91 VAL A CA 1
ATOM 731 C C . VAL A 1 91 ? 8.637 2.565 8.605 1.00 92.31 91 VAL A C 1
ATOM 733 O O . VAL A 1 91 ? 7.485 2.229 8.375 1.00 92.31 91 VAL A O 1
ATOM 736 N N . ASN A 1 92 ? 8.927 3.813 8.976 1.00 92.25 92 ASN A N 1
ATOM 737 C CA . ASN A 1 92 ? 7.878 4.809 9.210 1.00 92.25 92 ASN A CA 1
ATOM 738 C C . ASN A 1 92 ? 6.991 5.005 7.973 1.00 92.25 92 ASN A C 1
ATOM 740 O O . ASN A 1 92 ? 5.772 4.940 8.088 1.00 92.25 92 ASN A O 1
ATOM 744 N N . ARG A 1 93 ? 7.593 5.136 6.783 1.00 94.25 93 ARG A N 1
ATOM 745 C CA . ARG A 1 93 ? 6.842 5.212 5.518 1.00 94.25 93 ARG A CA 1
ATOM 746 C C . ARG A 1 93 ? 6.002 3.959 5.279 1.00 94.25 93 ARG A C 1
ATOM 748 O O . ARG A 1 93 ? 4.845 4.065 4.907 1.00 94.25 93 ARG A O 1
ATOM 755 N N . TRP A 1 94 ? 6.547 2.769 5.521 1.00 95.75 94 TRP A N 1
ATOM 756 C CA . TRP A 1 94 ? 5.812 1.510 5.363 1.00 95.75 94 TRP A CA 1
ATOM 757 C C . TRP A 1 94 ? 4.538 1.476 6.218 1.00 95.75 94 TRP A C 1
ATOM 759 O O . TRP A 1 94 ? 3.494 1.007 5.769 1.00 95.75 94 TRP A O 1
ATOM 769 N N . TYR A 1 95 ? 4.592 2.035 7.427 1.00 93.75 95 TYR A N 1
ATOM 770 C CA . TYR A 1 95 ? 3.442 2.108 8.327 1.00 93.75 95 TYR A CA 1
ATOM 771 C C . TYR A 1 95 ? 2.410 3.185 7.940 1.00 93.75 95 TYR A C 1
ATOM 773 O O . TYR A 1 95 ? 1.281 3.118 8.425 1.00 93.75 95 TYR A O 1
ATOM 781 N N . GLU A 1 96 ? 2.738 4.118 7.039 1.00 93.94 96 GLU A N 1
ATOM 782 C CA . GLU A 1 96 ? 1.789 5.104 6.487 1.00 93.94 96 GLU A CA 1
ATOM 783 C C . GLU A 1 96 ? 0.866 4.515 5.401 1.00 93.94 96 GLU A C 1
ATOM 785 O O . GLU A 1 96 ? -0.162 5.111 5.064 1.00 93.94 96 GLU A O 1
ATOM 790 N N . VAL A 1 97 ? 1.208 3.347 4.848 1.00 96.06 97 VAL A N 1
ATOM 791 C CA . VAL A 1 97 ? 0.422 2.685 3.795 1.00 96.06 97 VAL A CA 1
ATOM 792 C C . VAL A 1 97 ? -0.885 2.143 4.368 1.00 96.06 97 VAL A C 1
ATOM 794 O O . VAL A 1 97 ? -0.896 1.462 5.400 1.00 96.06 97 VAL A O 1
ATOM 797 N N . CYS A 1 98 ? -1.982 2.415 3.670 1.00 96.06 98 CYS A N 1
ATOM 798 C CA . CYS A 1 98 ? -3.339 2.045 4.049 1.00 96.06 98 CYS A CA 1
ATOM 799 C C . CYS A 1 98 ? -4.032 1.208 2.968 1.00 96.06 98 CYS A C 1
ATOM 801 O O . CYS A 1 98 ? -3.576 1.116 1.826 1.00 96.06 98 CYS A O 1
ATOM 803 N N . ALA A 1 99 ? -5.167 0.599 3.321 1.00 96.25 99 ALA A N 1
ATOM 804 C CA . ALA A 1 99 ? -6.023 -0.040 2.329 1.00 96.25 99 ALA A CA 1
ATOM 805 C C . ALA A 1 99 ? -6.457 0.969 1.250 1.00 96.25 99 ALA A C 1
ATOM 807 O O . ALA A 1 99 ? -6.619 2.160 1.501 1.00 96.25 99 ALA A O 1
ATOM 808 N N . GLY A 1 100 ? -6.616 0.496 0.018 1.00 95.06 100 GLY A N 1
ATOM 809 C CA . GLY A 1 100 ? -6.933 1.303 -1.158 1.00 95.06 100 GLY A CA 1
ATOM 810 C C . GLY A 1 100 ? -5.735 1.989 -1.825 1.00 95.06 100 GLY A C 1
ATOM 811 O O . GLY A 1 100 ? -5.874 2.406 -2.984 1.00 95.06 100 GLY A O 1
ATOM 812 N N . ASP A 1 101 ? -4.580 2.069 -1.157 1.00 97.06 101 ASP A N 1
ATOM 813 C CA . ASP A 1 101 ? -3.363 2.634 -1.741 1.00 97.06 101 ASP A CA 1
ATOM 814 C C . ASP A 1 101 ? -2.872 1.809 -2.929 1.00 97.06 101 ASP A C 1
ATOM 816 O O . ASP A 1 101 ? -2.998 0.580 -2.969 1.00 97.06 101 ASP A O 1
ATOM 820 N N . LEU A 1 102 ? -2.319 2.509 -3.919 1.00 97.56 102 LEU A N 1
ATOM 821 C CA . LEU A 1 102 ? -1.693 1.885 -5.075 1.00 97.56 102 LEU A CA 1
ATOM 822 C C . LEU A 1 102 ? -0.235 1.561 -4.742 1.00 97.56 102 LEU A C 1
ATOM 824 O O . LEU A 1 102 ? 0.538 2.451 -4.384 1.00 97.56 102 LEU A O 1
ATOM 828 N N . ILE A 1 103 ? 0.138 0.297 -4.914 1.00 98.12 103 ILE A N 1
ATOM 829 C CA . ILE A 1 103 ? 1.523 -0.165 -4.887 1.00 98.12 103 ILE A CA 1
ATOM 830 C C . ILE A 1 103 ? 1.993 -0.323 -6.326 1.00 98.12 103 ILE A C 1
ATOM 832 O O . ILE A 1 103 ? 1.327 -0.974 -7.127 1.00 98.12 103 ILE A O 1
ATOM 836 N N . VAL A 1 104 ? 3.156 0.240 -6.635 1.00 98.00 104 VAL A N 1
ATOM 837 C CA . VAL A 1 104 ? 3.873 0.074 -7.897 1.00 98.00 104 VAL A CA 1
ATOM 838 C C . VAL A 1 104 ? 5.244 -0.518 -7.594 1.00 98.00 104 VAL A C 1
ATOM 840 O O . VAL A 1 104 ? 6.050 0.072 -6.879 1.00 98.00 104 VAL A O 1
ATOM 843 N N . LEU A 1 105 ? 5.525 -1.690 -8.149 1.00 97.44 105 LEU A N 1
ATOM 844 C CA . LEU A 1 105 ? 6.803 -2.373 -8.020 1.00 97.44 105 LEU A CA 1
ATOM 845 C C . LEU A 1 105 ? 7.833 -1.723 -8.936 1.00 97.44 105 LEU A C 1
ATOM 847 O O . LEU A 1 105 ? 7.595 -1.596 -10.138 1.00 97.44 105 LEU A O 1
ATOM 851 N N . LYS A 1 106 ? 8.985 -1.347 -8.383 1.00 95.38 106 LYS A N 1
ATOM 852 C CA . LYS A 1 106 ? 10.045 -0.642 -9.110 1.00 95.38 106 LYS A CA 1
ATOM 853 C C . LYS A 1 106 ? 11.425 -1.265 -8.928 1.00 95.38 106 LYS A C 1
ATOM 855 O O . LYS A 1 106 ? 11.766 -1.779 -7.862 1.00 95.38 106 LYS A O 1
ATOM 860 N N . LYS A 1 107 ? 12.265 -1.105 -9.949 1.00 93.06 107 LYS A N 1
ATOM 861 C CA . LYS A 1 107 ? 13.718 -1.286 -9.875 1.00 93.06 107 LYS A CA 1
ATOM 862 C C . LYS A 1 107 ? 14.405 -0.074 -10.496 1.00 93.06 107 LYS A C 1
ATOM 864 O O . LYS A 1 107 ? 13.963 0.445 -11.513 1.00 93.06 107 LYS A O 1
ATOM 869 N N . ARG A 1 108 ? 15.473 0.416 -9.868 1.00 90.88 108 ARG A N 1
ATOM 870 C CA . ARG A 1 108 ? 16.279 1.510 -10.435 1.00 90.88 108 ARG A CA 1
ATOM 871 C C . ARG A 1 108 ? 17.069 0.981 -11.631 1.00 90.88 108 ARG A C 1
ATOM 873 O O . ARG A 1 108 ? 17.695 -0.067 -11.500 1.00 90.88 108 ARG A O 1
ATOM 880 N N . GLU A 1 109 ? 17.054 1.713 -12.742 1.00 84.31 109 GLU A N 1
ATOM 881 C CA . GLU A 1 109 ? 17.804 1.363 -13.958 1.00 84.31 109 GLU A CA 1
ATOM 882 C C . GLU A 1 109 ? 19.040 2.256 -14.061 1.00 84.31 109 GLU A C 1
ATOM 884 O O . GLU A 1 109 ? 20.144 1.851 -13.697 1.00 84.31 109 GLU A O 1
ATOM 889 N N . GLN A 1 110 ? 18.853 3.519 -14.456 1.00 81.06 110 GLN A N 1
ATOM 890 C CA . GLN A 1 110 ? 19.921 4.510 -14.442 1.00 81.06 110 GLN A CA 1
ATOM 891 C C . GLN A 1 110 ? 19.941 5.231 -13.097 1.00 81.06 110 GLN A C 1
ATOM 893 O O . GLN A 1 110 ? 18.972 5.898 -12.717 1.00 81.06 110 GLN A O 1
ATOM 898 N N . PHE A 1 111 ? 21.062 5.121 -12.381 1.00 73.19 111 PHE A N 1
ATOM 899 C CA . PHE A 1 111 ? 21.226 5.743 -11.070 1.00 73.19 111 PHE A CA 1
ATOM 900 C C . PHE A 1 111 ? 20.879 7.238 -11.119 1.00 73.19 111 PHE A C 1
ATOM 902 O O . PHE A 1 111 ? 21.443 7.999 -11.905 1.00 73.19 111 PHE A O 1
ATOM 909 N N . GLY A 1 112 ? 19.924 7.650 -10.283 1.00 72.75 112 GLY A N 1
ATOM 910 C CA . GLY A 1 112 ? 19.479 9.040 -10.184 1.00 72.75 112 GLY A CA 1
ATOM 911 C C . GLY A 1 112 ? 18.587 9.542 -11.327 1.00 72.75 112 GLY A C 1
ATOM 912 O O . GLY A 1 112 ? 18.179 10.697 -11.270 1.00 72.75 112 GLY A O 1
ATOM 913 N N . LYS A 1 113 ? 18.267 8.724 -12.342 1.00 88.44 113 LYS A N 1
ATOM 914 C CA . LYS A 1 113 ? 17.531 9.175 -13.536 1.00 88.44 113 LYS A CA 1
ATOM 915 C C . LYS A 1 113 ? 16.212 8.448 -13.751 1.00 88.44 113 LYS A C 1
ATOM 917 O O . LYS A 1 113 ? 15.175 9.102 -13.819 1.00 88.44 113 LYS A O 1
ATOM 922 N N . THR A 1 114 ? 16.240 7.120 -13.834 1.00 94.62 114 THR A N 1
ATOM 923 C CA . THR A 1 114 ? 15.073 6.327 -14.243 1.00 94.62 114 THR A CA 1
ATOM 924 C C . THR A 1 114 ? 14.861 5.091 -13.377 1.00 94.62 114 THR A C 1
ATOM 926 O O . THR A 1 114 ? 15.762 4.598 -12.687 1.00 94.62 114 THR A O 1
ATOM 929 N N . MET A 1 115 ? 13.633 4.587 -13.412 1.00 95.56 115 MET A N 1
ATOM 930 C CA . MET A 1 115 ? 13.248 3.311 -12.826 1.00 95.56 115 MET A CA 1
ATOM 931 C C . MET A 1 115 ? 12.370 2.528 -13.795 1.00 95.56 115 MET A C 1
ATOM 933 O O . MET A 1 115 ? 11.578 3.110 -14.534 1.00 95.56 115 MET A O 1
ATOM 937 N N . LYS A 1 116 ? 12.489 1.204 -13.753 1.00 95.56 116 LYS A N 1
ATOM 938 C CA . LYS A 1 116 ? 11.593 0.280 -14.434 1.00 95.56 116 LYS A CA 1
ATOM 939 C C . LYS A 1 116 ? 10.491 -0.171 -13.489 1.00 95.56 116 LYS A C 1
ATOM 941 O O . LYS A 1 116 ? 10.747 -0.435 -12.311 1.00 95.56 116 LYS A O 1
ATOM 946 N N . LEU A 1 117 ? 9.270 -0.237 -14.003 1.00 96.56 117 LEU A N 1
ATOM 947 C CA . LEU A 1 117 ? 8.085 -0.665 -13.272 1.00 96.56 117 LEU A CA 1
ATOM 948 C C . LEU A 1 117 ? 7.724 -2.100 -13.662 1.00 96.56 117 LEU A C 1
ATOM 950 O O . LEU A 1 117 ? 7.592 -2.405 -14.846 1.00 96.56 117 LEU A O 1
ATOM 954 N N . HIS A 1 118 ? 7.558 -2.963 -12.661 1.00 95.75 118 HIS A N 1
ATOM 955 C CA . HIS A 1 118 ? 7.406 -4.419 -12.827 1.00 95.75 118 HIS A CA 1
ATOM 956 C C . HIS A 1 118 ? 6.021 -4.950 -12.444 1.00 95.75 118 HIS A C 1
ATOM 958 O O . HIS A 1 118 ? 5.736 -6.144 -12.568 1.00 95.75 118 HIS A O 1
ATOM 964 N N . GLY A 1 119 ? 5.162 -4.070 -11.943 1.00 96.19 119 GLY A N 1
ATOM 965 C CA . GLY A 1 119 ? 3.775 -4.392 -11.672 1.00 96.19 119 GLY A CA 1
ATOM 966 C C . GLY A 1 119 ? 3.120 -3.426 -10.708 1.00 96.19 119 GLY A C 1
ATOM 967 O O . GLY A 1 119 ? 3.785 -2.592 -10.098 1.00 96.19 119 GLY A O 1
ATOM 968 N N . PHE A 1 120 ? 1.805 -3.521 -10.592 1.00 97.75 120 PHE A N 1
ATOM 969 C CA . PHE A 1 120 ? 1.023 -2.696 -9.684 1.00 97.75 120 PHE A CA 1
ATOM 970 C C . PHE A 1 120 ? -0.187 -3.440 -9.124 1.00 97.75 120 PHE A C 1
ATOM 972 O O . PHE A 1 120 ? -0.712 -4.378 -9.728 1.00 97.75 120 PHE A O 1
ATOM 979 N N . GLY A 1 121 ? -0.638 -3.006 -7.956 1.00 97.38 121 GLY A N 1
ATOM 980 C CA . GLY A 1 121 ? -1.773 -3.590 -7.258 1.00 97.38 121 GLY A CA 1
ATOM 981 C C . GLY A 1 121 ? -2.338 -2.630 -6.227 1.00 97.38 121 GLY A C 1
ATOM 982 O O . GLY A 1 121 ? -1.709 -1.629 -5.883 1.00 97.38 121 GLY A O 1
ATOM 983 N N . ARG A 1 122 ? -3.543 -2.918 -5.741 1.00 97.56 122 ARG A N 1
ATOM 984 C CA . ARG A 1 122 ? -4.170 -2.126 -4.676 1.00 97.56 122 ARG A CA 1
ATOM 985 C C . ARG A 1 122 ? -4.156 -2.895 -3.373 1.00 97.56 122 ARG A C 1
ATOM 987 O O . ARG A 1 122 ? -4.564 -4.055 -3.351 1.00 97.56 122 ARG A O 1
ATOM 994 N N . VAL A 1 123 ? -3.732 -2.236 -2.298 1.00 98.31 123 VAL A N 1
ATOM 995 C CA . VAL A 1 123 ? -3.826 -2.804 -0.951 1.00 98.31 123 VAL A CA 1
ATOM 996 C C . VAL A 1 123 ? -5.295 -3.036 -0.632 1.00 98.31 123 VAL A C 1
ATOM 998 O O . VAL A 1 123 ? -6.105 -2.114 -0.721 1.00 98.31 123 VAL A O 1
ATOM 1001 N N . THR A 1 124 ? -5.654 -4.255 -0.264 1.00 97.94 124 THR A N 1
ATOM 1002 C CA . THR A 1 124 ? -7.014 -4.585 0.178 1.00 97.94 124 THR A CA 1
ATOM 1003 C C . THR A 1 124 ? -7.121 -4.538 1.693 1.00 97.94 124 THR A C 1
ATOM 1005 O O . THR A 1 124 ? -8.183 -4.202 2.218 1.00 97.94 124 THR A O 1
ATOM 1008 N N . LYS A 1 125 ? -6.025 -4.853 2.39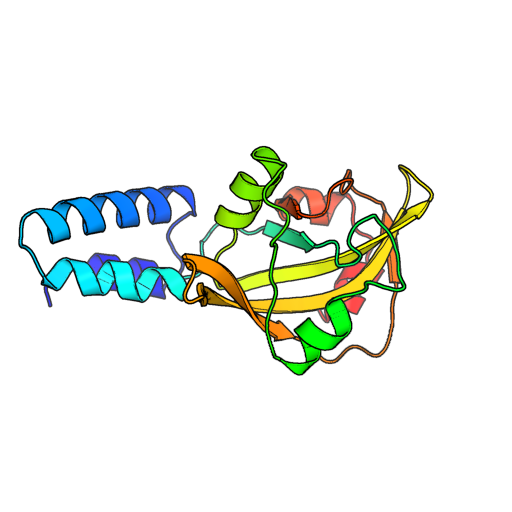2 1.00 97.38 125 LYS A N 1
ATOM 1009 C CA . LYS A 1 125 ? -6.008 -4.980 3.844 1.00 97.38 125 LYS A CA 1
ATOM 1010 C C . LYS A 1 125 ? -4.595 -4.880 4.416 1.00 97.38 125 LYS A C 1
ATOM 1012 O O . LYS A 1 125 ? -3.628 -5.358 3.822 1.00 97.38 125 LYS A O 1
ATOM 1017 N N . ILE A 1 126 ? -4.504 -4.295 5.607 1.00 97.50 126 ILE A N 1
ATOM 1018 C CA . ILE A 1 126 ? -3.312 -4.323 6.459 1.00 97.50 126 ILE A CA 1
ATOM 1019 C C . ILE A 1 126 ? -3.336 -5.575 7.343 1.00 97.50 126 ILE A C 1
ATOM 1021 O O . ILE A 1 126 ? -4.298 -5.807 8.076 1.00 97.50 126 ILE A O 1
ATOM 1025 N N . CYS A 1 127 ? -2.251 -6.342 7.329 1.00 96.75 127 CYS A N 1
ATOM 1026 C CA . CYS A 1 127 ? -2.098 -7.573 8.096 1.00 96.75 127 CYS A CA 1
ATOM 1027 C C . CYS A 1 127 ? -0.819 -7.551 8.942 1.00 96.75 127 CYS A C 1
ATOM 1029 O O . CYS A 1 127 ? 0.072 -6.727 8.730 1.00 96.75 127 CYS A O 1
ATOM 1031 N N . HIS A 1 128 ? -0.746 -8.468 9.903 1.00 95.12 128 HIS A N 1
ATOM 1032 C CA . HIS A 1 128 ? 0.458 -8.761 10.676 1.00 95.12 128 HIS A CA 1
ATOM 1033 C C . HIS A 1 128 ? 0.631 -10.281 10.732 1.00 95.12 128 HIS A C 1
ATOM 1035 O O . HIS A 1 128 ? -0.374 -10.997 10.748 1.00 95.12 128 HIS A O 1
ATOM 1041 N N . ASP A 1 129 ? 1.869 -10.764 10.676 1.00 93.81 129 ASP A N 1
ATOM 1042 C CA . ASP A 1 129 ? 2.177 -12.185 10.870 1.00 93.81 129 ASP A CA 1
ATOM 1043 C C . ASP A 1 129 ? 2.281 -12.547 12.365 1.00 93.81 129 ASP A C 1
ATOM 1045 O O . ASP A 1 129 ? 1.997 -11.721 13.239 1.00 93.81 129 ASP A O 1
ATOM 1049 N N . ASP A 1 130 ? 2.668 -13.789 12.661 1.00 92.56 130 ASP A N 1
ATOM 1050 C CA . ASP A 1 130 ? 2.782 -14.301 14.033 1.00 92.56 130 ASP A CA 1
ATOM 1051 C C . ASP A 1 130 ? 3.881 -13.592 14.850 1.00 92.56 130 ASP A C 1
ATOM 1053 O O . ASP A 1 130 ? 3.813 -13.548 16.079 1.00 92.56 130 ASP A O 1
ATOM 1057 N N . GLU A 1 131 ? 4.865 -12.985 14.178 1.00 90.88 131 GLU A N 1
ATOM 1058 C CA . GLU A 1 131 ? 5.915 -12.154 14.782 1.00 90.88 131 GLU A CA 1
ATOM 1059 C C . GLU A 1 131 ? 5.512 -10.670 14.850 1.00 90.88 131 GLU A C 1
ATOM 1061 O O . GLU A 1 131 ? 6.300 -9.808 15.248 1.00 90.88 131 GLU A O 1
ATOM 1066 N N . ASN A 1 132 ? 4.257 -10.364 14.506 1.00 89.25 132 ASN A N 1
ATOM 1067 C CA . ASN A 1 132 ? 3.689 -9.026 14.436 1.00 89.25 132 ASN A CA 1
ATOM 1068 C C . ASN A 1 132 ? 4.383 -8.118 13.396 1.00 89.25 132 ASN A C 1
ATOM 1070 O O . ASN A 1 132 ? 4.370 -6.888 13.516 1.00 89.25 132 ASN A O 1
ATOM 1074 N N . VAL A 1 133 ? 4.966 -8.701 12.344 1.00 90.94 133 VAL A N 1
ATOM 1075 C CA . VAL A 1 133 ? 5.525 -7.966 11.204 1.00 90.94 133 VAL A CA 1
ATOM 1076 C C . VAL A 1 133 ? 4.400 -7.582 10.248 1.00 90.94 133 VAL A C 1
ATOM 1078 O O . VAL A 1 133 ? 3.610 -8.411 9.795 1.00 90.94 133 VAL A O 1
ATOM 1081 N N . ARG A 1 134 ? 4.318 -6.285 9.936 1.00 94.44 134 ARG A N 1
ATOM 1082 C CA . ARG A 1 134 ? 3.283 -5.714 9.067 1.00 94.44 134 ARG A CA 1
ATOM 1083 C C . ARG A 1 134 ? 3.495 -6.114 7.605 1.00 94.44 134 ARG A C 1
ATOM 1085 O O . ARG A 1 134 ? 4.523 -5.775 7.017 1.00 94.44 134 ARG A O 1
ATOM 1092 N N . TYR A 1 135 ? 2.466 -6.687 6.990 1.00 97.25 135 TYR A N 1
ATOM 1093 C CA . TYR A 1 135 ? 2.385 -6.933 5.548 1.00 97.25 135 TYR A CA 1
ATOM 1094 C C . TYR A 1 135 ? 1.026 -6.495 4.988 1.00 97.25 135 TYR A C 1
ATOM 1096 O O . TYR A 1 135 ? 0.110 -6.135 5.731 1.00 97.25 135 TYR A O 1
ATOM 1104 N N . PHE A 1 136 ? 0.893 -6.505 3.666 1.00 98.38 136 PHE A N 1
ATOM 1105 C CA . PHE A 1 136 ? -0.339 -6.137 2.974 1.00 98.38 136 PHE A CA 1
ATOM 1106 C C . PHE A 1 136 ? -0.888 -7.311 2.185 1.00 98.38 136 PHE A C 1
ATOM 1108 O O . PHE A 1 136 ? -0.125 -7.969 1.484 1.00 98.38 136 PHE A O 1
ATOM 1115 N N . GLU A 1 137 ? -2.201 -7.523 2.250 1.00 98.56 137 GLU A N 1
ATOM 1116 C CA . GLU A 1 137 ? -2.914 -8.223 1.182 1.00 98.56 137 GLU A CA 1
ATOM 1117 C C . GLU A 1 137 ? -3.118 -7.234 0.025 1.00 98.56 137 GLU A C 1
ATOM 1119 O O . GLU A 1 137 ? -3.446 -6.058 0.230 1.00 98.56 137 GLU A O 1
ATOM 1124 N N . VAL A 1 138 ? -2.878 -7.698 -1.199 1.00 98.44 138 VAL A N 1
ATOM 1125 C CA . VAL A 1 138 ? -2.846 -6.868 -2.401 1.00 98.44 138 VAL A CA 1
ATOM 1126 C C . VAL A 1 138 ? -3.599 -7.561 -3.523 1.00 98.44 138 VAL A C 1
ATOM 1128 O O . VAL A 1 138 ? -3.297 -8.691 -3.903 1.00 98.44 138 VAL A O 1
ATOM 1131 N N . ASN A 1 139 ? -4.542 -6.836 -4.116 1.00 97.81 139 ASN A N 1
ATOM 1132 C CA . ASN A 1 139 ? -5.129 -7.219 -5.389 1.00 97.81 139 ASN A CA 1
ATOM 1133 C C . ASN A 1 139 ? -4.206 -6.741 -6.518 1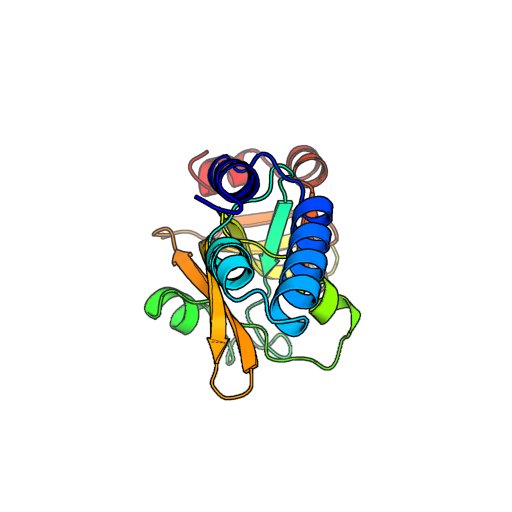.00 97.81 139 ASN A C 1
ATOM 1135 O O . ASN A 1 139 ? -4.255 -5.572 -6.922 1.00 97.81 139 ASN A O 1
ATOM 1139 N N . TRP A 1 140 ? -3.318 -7.625 -6.968 1.00 97.50 140 TRP A N 1
ATOM 1140 C CA . TRP A 1 140 ? -2.404 -7.363 -8.075 1.00 97.50 140 TRP A CA 1
ATOM 1141 C C . TRP A 1 140 ? -3.153 -7.361 -9.404 1.00 97.50 140 TRP A C 1
ATOM 1143 O O . TRP A 1 140 ? -3.912 -8.280 -9.706 1.00 97.50 140 TRP A O 1
ATOM 1153 N N . ALA A 1 141 ? -2.926 -6.336 -10.222 1.00 95.31 141 ALA A N 1
ATOM 1154 C CA . ALA A 1 141 ? -3.452 -6.343 -11.577 1.00 95.31 141 ALA A CA 1
ATOM 1155 C C . ALA A 1 141 ? -2.628 -7.287 -12.464 1.00 95.31 141 ALA A C 1
ATOM 1157 O O . ALA A 1 141 ? -1.423 -7.464 -12.278 1.00 95.31 141 ALA A O 1
ATOM 1158 N N . VAL A 1 142 ? -3.283 -7.888 -13.457 1.00 89.56 142 VAL A N 1
ATOM 1159 C CA . VAL A 1 142 ? -2.596 -8.694 -14.468 1.00 89.56 142 VAL A CA 1
ATOM 1160 C C . VAL A 1 142 ? -1.762 -7.751 -15.333 1.00 89.56 142 VAL A C 1
ATOM 1162 O O . VAL A 1 142 ? -2.309 -6.871 -15.998 1.00 89.56 142 VAL A O 1
ATOM 1165 N N . GLN A 1 143 ? -0.441 -7.925 -15.334 1.00 83.88 143 GLN A N 1
ATOM 1166 C CA . GLN A 1 143 ? 0.464 -7.175 -16.205 1.00 83.88 143 GLN A CA 1
ATOM 1167 C C . GLN A 1 143 ? 1.288 -8.111 -17.080 1.00 83.88 143 GLN A C 1
ATOM 1169 O O . GLN A 1 143 ? 1.824 -9.113 -16.617 1.00 83.88 143 GLN A O 1
ATOM 1174 N N . SER A 1 144 ? 1.431 -7.725 -18.345 1.00 72.69 144 SER A N 1
ATOM 1175 C CA . SER A 1 144 ? 2.271 -8.406 -19.335 1.00 72.69 144 SER A CA 1
ATOM 1176 C C . SER A 1 144 ? 3.468 -7.570 -19.793 1.00 72.69 144 SER A C 1
ATOM 1178 O O . SER A 1 144 ? 4.274 -8.047 -2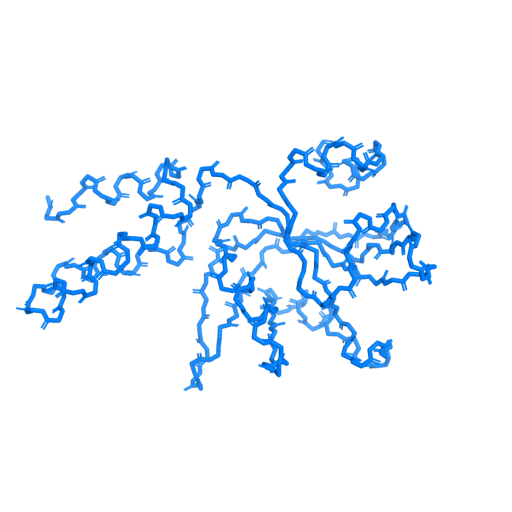0.588 1.00 72.69 144 SER A O 1
ATOM 1180 N N . ARG A 1 145 ? 3.582 -6.316 -19.333 1.00 89.00 145 ARG A N 1
ATOM 1181 C CA . ARG A 1 145 ? 4.572 -5.349 -19.824 1.00 89.00 145 ARG A CA 1
ATOM 1182 C C . ARG A 1 145 ? 5.181 -4.523 -18.699 1.00 89.00 145 ARG A C 1
ATOM 1184 O O . ARG A 1 145 ? 4.481 -4.117 -17.775 1.00 89.00 145 ARG A O 1
ATOM 1191 N N . GLU A 1 146 ? 6.470 -4.247 -18.836 1.00 94.50 146 GLU A N 1
ATOM 1192 C CA . GLU A 1 146 ? 7.255 -3.351 -17.985 1.00 94.50 146 GLU A CA 1
ATOM 1193 C C . GLU A 1 146 ? 7.459 -2.020 -18.721 1.00 94.50 146 GLU A C 1
ATOM 1195 O O . GLU A 1 146 ? 7.496 -1.994 -19.953 1.00 94.50 146 GLU A O 1
ATOM 1200 N N . ILE A 1 147 ? 7.589 -0.916 -17.986 1.00 95.81 147 ILE A N 1
ATOM 1201 C CA . ILE A 1 147 ? 7.884 0.405 -18.565 1.00 95.81 147 ILE A CA 1
ATOM 1202 C C . ILE A 1 147 ? 9.004 1.093 -17.793 1.00 95.81 147 ILE A C 1
ATOM 1204 O O . ILE A 1 147 ? 9.154 0.874 -16.593 1.00 95.81 147 ILE A O 1
ATOM 1208 N N . GLU A 1 148 ? 9.775 1.940 -18.470 1.00 96.69 148 GLU A N 1
ATOM 1209 C CA . GLU A 1 148 ? 10.772 2.809 -17.843 1.00 96.69 148 GLU A CA 1
ATOM 1210 C C . GLU A 1 148 ? 10.218 4.232 -17.716 1.00 96.69 148 GLU A C 1
ATOM 1212 O O . GLU A 1 148 ? 9.641 4.773 -18.659 1.00 96.69 148 GLU A O 1
ATOM 1217 N N . VAL A 1 149 ? 10.376 4.828 -16.535 1.00 96.38 149 VAL A N 1
ATOM 1218 C CA . VAL A 1 149 ? 9.850 6.155 -16.184 1.00 96.38 149 VAL A CA 1
ATOM 1219 C C . VAL A 1 149 ? 10.888 6.959 -15.387 1.00 96.38 149 VAL A C 1
ATOM 1221 O O . VAL A 1 149 ? 11.864 6.379 -14.890 1.00 96.38 149 VAL A O 1
ATOM 1224 N N . PRO A 1 150 ? 10.710 8.285 -15.229 1.00 96.19 150 PRO A N 1
ATOM 1225 C CA . PRO A 1 150 ? 11.566 9.097 -14.368 1.00 96.19 150 PRO A CA 1
ATOM 1226 C C . PRO A 1 150 ? 11.622 8.567 -12.932 1.00 96.19 150 PRO A C 1
ATOM 1228 O O . PRO A 1 150 ? 10.639 8.062 -12.395 1.00 96.19 150 PRO A O 1
ATOM 1231 N N . LEU A 1 151 ? 12.782 8.696 -12.285 1.00 93.88 151 LEU A N 1
ATOM 1232 C CA . LEU A 1 151 ? 13.005 8.157 -10.943 1.00 93.88 151 LEU A CA 1
ATOM 1233 C C . LEU A 1 151 ? 12.196 8.879 -9.860 1.00 93.88 151 LEU A C 1
ATOM 1235 O O . LEU A 1 151 ? 11.894 8.268 -8.841 1.00 93.88 151 LEU A O 1
ATOM 1239 N N . MET A 1 152 ? 11.875 10.166 -10.026 1.00 94.38 152 MET A N 1
ATOM 1240 C CA . MET A 1 152 ? 11.032 10.911 -9.075 1.00 94.38 152 MET A CA 1
ATOM 1241 C C . MET A 1 152 ? 11.569 10.957 -7.628 1.00 94.38 152 MET A C 1
ATOM 1243 O O . MET A 1 152 ? 10.833 11.072 -6.641 1.00 94.38 152 MET A O 1
ATOM 1247 N N . GLY A 1 153 ? 12.884 10.778 -7.467 1.00 91.19 153 GLY A N 1
ATOM 1248 C CA . GLY A 1 153 ? 13.531 10.625 -6.162 1.00 91.19 153 GLY A CA 1
ATOM 1249 C C . GLY A 1 153 ? 13.172 9.327 -5.422 1.00 91.19 153 GLY A C 1
ATOM 1250 O O . GLY A 1 153 ? 13.332 9.271 -4.204 1.00 91.19 153 GLY A O 1
ATOM 1251 N N . CYS A 1 154 ? 12.677 8.301 -6.118 1.00 94.25 154 CYS A N 1
ATOM 1252 C CA . CYS A 1 154 ? 12.386 6.971 -5.583 1.00 94.25 154 CYS A CA 1
ATOM 1253 C C . CYS A 1 154 ? 13.678 6.147 -5.411 1.00 94.25 154 CYS A C 1
ATOM 1255 O O . CYS A 1 154 ? 13.918 5.170 -6.126 1.00 94.25 154 CYS A O 1
ATOM 1257 N N . ASN A 1 155 ? 14.529 6.544 -4.463 1.00 91.38 155 ASN A N 1
ATOM 1258 C CA . ASN A 1 155 ? 15.855 5.954 -4.247 1.00 91.38 155 ASN A CA 1
ATOM 1259 C C . ASN A 1 155 ? 15.886 4.754 -3.289 1.00 91.38 155 ASN A C 1
ATOM 1261 O O . ASN A 1 155 ? 16.878 4.025 -3.268 1.00 91.38 155 ASN A O 1
ATOM 1265 N N . SER A 1 156 ? 14.836 4.567 -2.498 1.00 91.88 156 SER A N 1
ATOM 1266 C CA . SER A 1 156 ? 14.766 3.599 -1.405 1.00 91.88 156 SER A CA 1
ATOM 1267 C C . SER A 1 156 ? 13.943 2.367 -1.793 1.00 91.88 156 SER A C 1
ATOM 1269 O O . SER A 1 156 ? 13.413 2.280 -2.901 1.00 91.88 156 SER A O 1
ATOM 1271 N N . THR A 1 157 ? 13.840 1.382 -0.904 1.00 93.69 157 THR A N 1
ATOM 1272 C CA . THR A 1 157 ? 12.897 0.268 -1.077 1.00 93.69 157 THR A CA 1
ATOM 1273 C C . THR A 1 157 ? 11.471 0.768 -0.885 1.00 93.69 157 THR A C 1
ATOM 1275 O O . THR A 1 157 ? 10.609 0.464 -1.698 1.00 93.69 157 THR A O 1
ATOM 1278 N N . VAL A 1 158 ? 11.239 1.597 0.136 1.00 95.69 158 VAL A N 1
ATOM 1279 C CA . VAL A 1 158 ? 9.920 2.166 0.444 1.00 95.69 158 VAL A CA 1
ATOM 1280 C C . VAL A 1 158 ? 9.912 3.667 0.143 1.00 95.69 158 VAL A C 1
ATOM 1282 O O . VAL A 1 158 ? 10.453 4.477 0.907 1.00 95.69 158 VAL A O 1
ATOM 1285 N N . ASP A 1 159 ? 9.281 4.049 -0.969 1.00 96.38 159 ASP A N 1
ATOM 1286 C CA . ASP A 1 159 ? 9.069 5.448 -1.347 1.00 96.38 159 ASP A CA 1
ATOM 1287 C C . ASP A 1 159 ? 7.586 5.742 -1.561 1.00 96.38 159 ASP A C 1
ATOM 1289 O O . ASP A 1 159 ? 6.975 5.244 -2.501 1.00 96.38 159 ASP A O 1
ATOM 1293 N N . ILE A 1 160 ? 7.016 6.597 -0.714 1.00 96.75 160 ILE A N 1
ATOM 1294 C CA . ILE A 1 160 ? 5.645 7.087 -0.868 1.00 96.75 160 ILE A CA 1
ATOM 1295 C C . ILE A 1 160 ? 5.685 8.449 -1.546 1.00 96.75 160 ILE A C 1
ATOM 1297 O O . ILE A 1 160 ? 6.451 9.333 -1.149 1.00 96.75 160 ILE A O 1
ATOM 1301 N N . LYS A 1 161 ? 4.861 8.616 -2.581 1.00 96.62 161 LYS A N 1
ATOM 1302 C CA . LYS A 1 161 ? 4.768 9.856 -3.349 1.00 96.62 161 LYS A CA 1
ATOM 1303 C C . LYS A 1 161 ? 3.334 10.378 -3.340 1.00 96.62 161 LYS A C 1
ATOM 1305 O O . LYS A 1 161 ? 2.428 9.637 -3.724 1.00 96.62 161 LYS A O 1
ATOM 1310 N N . PRO A 1 162 ? 3.106 11.631 -2.907 1.00 94.50 162 PRO A N 1
ATOM 1311 C CA . PRO A 1 162 ? 1.798 12.266 -3.025 1.00 94.50 162 PRO A CA 1
ATOM 1312 C C . PRO A 1 162 ? 1.353 12.307 -4.487 1.00 94.50 162 PRO A C 1
ATOM 1314 O O . PRO A 1 162 ? 2.181 12.574 -5.361 1.00 94.50 162 PRO A O 1
ATOM 1317 N N . MET A 1 163 ? 0.058 12.118 -4.748 1.00 94.31 163 MET A N 1
ATOM 1318 C CA . MET A 1 163 ? -0.468 12.066 -6.120 1.00 94.31 163 MET A CA 1
ATOM 1319 C C . MET A 1 163 ? -0.077 13.294 -6.954 1.00 94.31 163 MET A C 1
ATOM 1321 O O . MET A 1 163 ? 0.389 13.148 -8.076 1.00 94.31 163 MET A O 1
ATOM 1325 N N . LYS A 1 164 ? -0.122 14.492 -6.357 1.00 93.62 164 LYS A N 1
ATOM 1326 C CA . LYS A 1 164 ? 0.293 15.744 -7.010 1.00 93.62 164 LYS A CA 1
ATOM 1327 C C . LYS A 1 164 ? 1.717 15.693 -7.584 1.00 93.62 164 LYS A C 1
ATOM 1329 O O . LYS A 1 164 ? 1.971 16.271 -8.631 1.00 93.62 164 LYS A O 1
ATOM 1334 N N . MET A 1 165 ? 2.654 15.042 -6.893 1.00 95.12 165 MET A N 1
ATOM 1335 C CA . MET A 1 165 ? 4.035 14.900 -7.372 1.00 95.12 165 MET A CA 1
ATOM 1336 C C . MET A 1 165 ? 4.109 13.900 -8.529 1.00 95.12 165 MET A C 1
ATOM 1338 O O . MET A 1 165 ? 4.800 14.139 -9.512 1.00 95.12 165 MET A O 1
ATOM 1342 N N . VAL A 1 166 ? 3.354 12.803 -8.426 1.00 96.06 166 VAL A N 1
ATOM 1343 C CA . VAL A 1 166 ? 3.258 11.782 -9.477 1.00 96.06 166 VAL A CA 1
ATOM 1344 C C . VAL A 1 166 ? 2.706 12.392 -10.765 1.00 96.06 166 VAL A C 1
ATOM 1346 O O . VAL A 1 166 ? 3.298 12.208 -11.818 1.00 96.06 166 VAL A O 1
ATOM 1349 N N . GLU A 1 167 ? 1.623 13.161 -10.683 1.00 95.25 167 GLU A N 1
ATOM 1350 C CA . GLU A 1 167 ? 1.005 13.855 -11.824 1.00 95.25 167 GLU A CA 1
ATOM 1351 C C . GLU A 1 167 ? 1.955 14.831 -12.526 1.00 95.25 167 GLU A C 1
ATOM 1353 O O . GLU A 1 167 ? 1.865 15.014 -13.736 1.00 95.25 167 GLU A O 1
ATOM 1358 N N . GLN A 1 168 ? 2.872 15.450 -11.780 1.00 95.88 168 GLN A N 1
ATOM 1359 C CA . GLN A 1 168 ? 3.831 16.409 -12.329 1.00 95.88 168 GLN A CA 1
ATOM 1360 C C . GLN A 1 168 ? 5.003 15.746 -13.054 1.00 95.88 168 GLN A C 1
ATOM 1362 O O . GLN A 1 168 ? 5.548 16.336 -13.985 1.00 95.88 168 GLN A O 1
ATOM 1367 N N . GLU A 1 169 ? 5.420 14.560 -12.615 1.00 96.25 169 GLU A N 1
ATOM 1368 C CA . GLU A 1 169 ? 6.658 13.936 -13.087 1.00 96.25 169 GLU A CA 1
ATOM 1369 C C . GLU A 1 169 ? 6.432 12.683 -13.950 1.00 96.25 169 GLU A C 1
ATOM 1371 O O . GLU A 1 169 ? 7.311 12.325 -14.737 1.00 96.25 169 GLU A O 1
ATOM 1376 N N . MET A 1 170 ? 5.284 12.004 -13.832 1.00 96.75 170 MET A N 1
ATOM 1377 C CA . MET A 1 170 ? 5.014 10.781 -14.588 1.00 96.75 170 MET A CA 1
ATOM 1378 C C . MET A 1 170 ? 4.521 11.069 -16.011 1.00 96.75 170 MET A C 1
ATOM 1380 O O . MET A 1 170 ? 3.608 11.874 -16.202 1.00 96.75 170 MET A O 1
ATOM 1384 N N . PRO A 1 171 ? 5.063 10.369 -17.024 1.00 96.81 171 PRO A N 1
ATOM 1385 C CA . PRO A 1 171 ? 4.620 10.515 -18.406 1.00 96.81 171 PRO A CA 1
ATOM 1386 C C . PRO A 1 171 ? 3.245 9.874 -18.634 1.00 96.81 171 PRO A C 1
ATOM 1388 O O . PRO A 1 171 ? 2.835 8.980 -17.899 1.00 96.81 171 PRO A O 1
ATOM 1391 N N . GLU A 1 172 ? 2.570 10.235 -19.728 1.00 96.38 172 GLU A N 1
ATOM 1392 C CA . GLU A 1 172 ? 1.269 9.659 -20.114 1.00 96.38 172 GLU A CA 1
ATOM 1393 C C . GLU A 1 172 ? 1.281 8.118 -20.172 1.00 96.38 172 GLU A C 1
ATOM 1395 O O . GLU A 1 172 ? 0.345 7.453 -19.733 1.00 96.38 172 GLU A O 1
ATOM 1400 N N . ALA A 1 173 ? 2.394 7.537 -20.634 1.00 95.50 173 ALA A N 1
ATOM 1401 C CA . ALA A 1 173 ? 2.592 6.091 -20.698 1.00 95.50 173 ALA A CA 1
ATOM 1402 C C . ALA A 1 173 ? 2.435 5.385 -19.337 1.00 95.50 173 ALA A C 1
ATOM 1404 O O . ALA A 1 173 ? 2.043 4.221 -19.306 1.00 95.50 173 ALA A O 1
ATOM 1405 N N . PHE A 1 174 ? 2.716 6.071 -18.224 1.00 96.75 174 PHE A N 1
ATOM 1406 C CA . PHE A 1 174 ? 2.502 5.539 -16.879 1.00 96.75 174 PHE A CA 1
ATOM 1407 C C . PHE A 1 174 ? 1.012 5.347 -16.576 1.00 96.75 174 PHE A C 1
ATOM 1409 O O . PHE A 1 174 ? 0.621 4.290 -16.087 1.00 96.75 174 PHE A O 1
ATOM 1416 N N . TRP A 1 175 ? 0.173 6.324 -16.916 1.00 95.69 175 TRP A N 1
ATOM 1417 C CA . TRP A 1 175 ? -1.273 6.268 -16.674 1.00 95.69 175 TRP A CA 1
ATOM 1418 C C . TRP A 1 175 ? -1.944 5.201 -17.545 1.00 95.69 175 TRP A C 1
ATOM 1420 O O . TRP A 1 175 ? -2.636 4.328 -17.020 1.00 95.69 175 TRP A O 1
ATOM 1430 N N . HIS A 1 176 ? -1.574 5.138 -18.830 1.00 94.00 176 HIS A N 1
ATOM 1431 C CA . HIS A 1 176 ? -1.979 4.046 -19.727 1.00 94.00 176 HIS A CA 1
ATOM 1432 C C . HIS A 1 176 ? -1.544 2.671 -19.216 1.00 94.00 176 HIS A C 1
ATOM 1434 O O . HIS A 1 176 ? -2.252 1.679 -19.384 1.00 94.00 176 HIS A O 1
ATOM 1440 N N . TRP A 1 177 ? -0.363 2.584 -18.601 1.00 95.19 177 TRP A N 1
ATOM 1441 C CA . TRP A 1 177 ? 0.126 1.341 -18.014 1.00 95.19 177 TRP A CA 1
ATOM 1442 C C . TRP A 1 177 ? -0.673 0.928 -16.771 1.00 95.19 177 TRP A C 1
ATOM 1444 O O . TRP A 1 177 ? -0.896 -0.266 -16.579 1.00 95.19 177 TRP A O 1
ATOM 1454 N N . LEU A 1 178 ? -1.172 1.890 -15.988 1.00 93.69 178 LEU A N 1
ATOM 1455 C CA . LEU A 1 178 ? -2.088 1.657 -14.865 1.00 93.69 178 LEU A CA 1
ATOM 1456 C C . LEU A 1 178 ? -3.539 1.355 -15.287 1.00 93.69 178 LEU A C 1
ATOM 1458 O O . LEU A 1 178 ? -4.350 1.007 -14.426 1.00 93.69 178 LEU A O 1
ATOM 1462 N N . ASN A 1 179 ? -3.860 1.449 -16.583 1.00 89.44 179 ASN A N 1
ATOM 1463 C CA . ASN A 1 179 ? -5.224 1.429 -17.125 1.00 89.44 179 ASN A CA 1
ATOM 1464 C C . ASN A 1 179 ? -6.111 2.542 -16.533 1.00 89.44 179 ASN A C 1
ATOM 1466 O O . ASN A 1 179 ? -7.253 2.284 -16.138 1.00 89.44 179 ASN A O 1
ATOM 1470 N N . LEU A 1 180 ? -5.560 3.755 -16.430 1.00 81.12 180 LEU A N 1
ATOM 1471 C CA . LEU A 1 180 ? -6.237 4.968 -15.965 1.00 81.12 180 LEU A CA 1
ATOM 1472 C C . LEU A 1 180 ? -6.262 6.042 -17.052 1.00 81.12 180 LEU A C 1
ATOM 1474 O O . LEU A 1 180 ? -5.297 6.088 -17.847 1.00 81.12 180 LEU A O 1
#